Protein AF-A0AA40ZX33-F1 (afdb_monomer)

Structure (mmCIF, N/CA/C/O backbone):
data_AF-A0AA40ZX33-F1
#
_entry.id   AF-A0AA40ZX33-F1
#
loop_
_atom_site.group_PDB
_atom_site.id
_at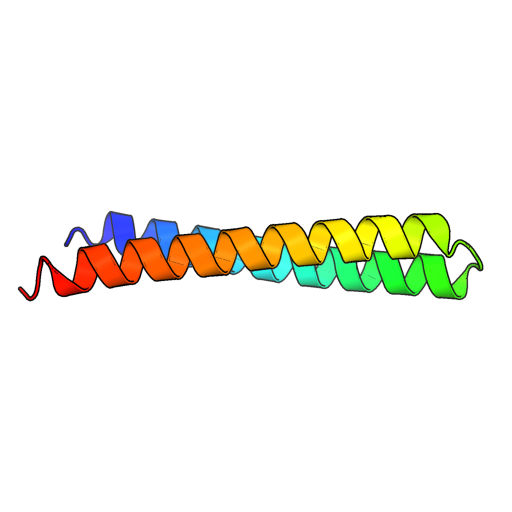om_site.type_symbol
_atom_site.label_atom_id
_atom_site.label_alt_id
_atom_site.label_comp_id
_atom_site.label_asym_id
_atom_site.label_entity_id
_atom_site.label_seq_id
_atom_site.pdbx_PDB_ins_code
_atom_site.Cartn_x
_atom_site.Cartn_y
_atom_site.Cartn_z
_atom_site.occupancy
_atom_site.B_iso_or_equiv
_atom_site.auth_seq_id
_atom_site.auth_comp_id
_atom_site.auth_asym_id
_atom_site.auth_atom_id
_atom_site.pdbx_PDB_model_num
ATOM 1 N N . MET A 1 1 ? -11.421 2.782 23.355 1.00 62.09 1 MET A N 1
ATOM 2 C CA . MET A 1 1 ? -10.271 2.460 22.467 1.00 62.09 1 MET A CA 1
ATOM 3 C C . MET A 1 1 ? -8.975 3.145 22.935 1.00 62.09 1 MET A C 1
ATOM 5 O O . MET A 1 1 ? -9.011 4.324 23.254 1.00 62.09 1 MET A O 1
ATOM 9 N N . SER A 1 2 ? -7.823 2.453 22.972 1.00 78.62 2 SER A N 1
ATOM 10 C CA . SER A 1 2 ? -6.531 3.044 23.394 1.00 78.62 2 SER A CA 1
ATOM 11 C C . SER A 1 2 ? -5.957 4.016 22.346 1.00 78.62 2 SER A C 1
ATOM 13 O O . SER A 1 2 ? -5.844 3.657 21.172 1.00 78.62 2 SER A O 1
ATOM 15 N N . ALA A 1 3 ? -5.539 5.217 22.767 1.00 83.81 3 ALA A N 1
ATOM 16 C CA . ALA A 1 3 ? -4.885 6.225 21.916 1.00 83.81 3 ALA A CA 1
ATOM 17 C C . ALA A 1 3 ? -3.640 5.680 21.185 1.00 83.81 3 ALA A C 1
ATOM 19 O O . ALA A 1 3 ? -3.322 6.099 20.072 1.00 83.81 3 ALA A O 1
ATOM 20 N N . GLU A 1 4 ? -2.976 4.687 21.778 1.00 87.69 4 GLU A N 1
ATOM 21 C CA . GLU A 1 4 ? -1.826 4.008 21.185 1.00 87.69 4 GLU A CA 1
ATOM 22 C C . GLU A 1 4 ? -2.214 3.175 19.951 1.00 87.69 4 GLU A C 1
ATOM 24 O O . GLU A 1 4 ? -1.478 3.161 18.966 1.00 87.69 4 GLU A O 1
ATOM 29 N N . LEU A 1 5 ? -3.389 2.530 19.945 1.00 86.56 5 LEU A N 1
ATOM 30 C CA . LEU A 1 5 ? -3.851 1.767 18.779 1.00 86.56 5 LEU A CA 1
ATOM 31 C C . LEU A 1 5 ? -4.161 2.696 17.602 1.00 86.56 5 LEU A C 1
ATOM 33 O O . LEU A 1 5 ? -3.738 2.427 16.480 1.00 86.56 5 LEU A O 1
ATOM 37 N N . HIS A 1 6 ? -4.844 3.813 17.868 1.00 87.25 6 HIS A N 1
ATOM 38 C CA . HIS A 1 6 ? -5.122 4.828 16.851 1.00 87.25 6 HIS A CA 1
ATOM 39 C C . HIS A 1 6 ? -3.817 5.386 16.268 1.00 87.25 6 HIS A C 1
ATOM 41 O O . HIS A 1 6 ? -3.650 5.457 15.051 1.00 87.25 6 HIS A O 1
ATOM 47 N N . ARG A 1 7 ? -2.844 5.707 17.130 1.00 91.06 7 ARG A N 1
ATOM 48 C CA . ARG A 1 7 ? -1.522 6.182 16.708 1.00 91.06 7 ARG A CA 1
ATOM 49 C C . ARG A 1 7 ? -0.798 5.162 15.828 1.00 91.06 7 ARG A C 1
ATOM 51 O O . ARG A 1 7 ? -0.258 5.547 14.793 1.00 91.06 7 ARG A O 1
ATOM 58 N N . ARG A 1 8 ? -0.801 3.879 16.202 1.00 91.31 8 ARG A N 1
ATOM 59 C CA . ARG A 1 8 ? -0.177 2.807 15.407 1.00 91.31 8 ARG A CA 1
ATOM 60 C C . ARG A 1 8 ? -0.813 2.678 14.032 1.00 91.31 8 ARG A C 1
ATOM 62 O O . ARG A 1 8 ? -0.086 2.708 13.047 1.00 91.31 8 ARG A O 1
ATOM 69 N N . VAL A 1 9 ? -2.143 2.609 13.959 1.00 91.06 9 VAL A N 1
ATOM 70 C CA . VAL A 1 9 ? -2.867 2.501 12.680 1.00 91.06 9 VAL A CA 1
ATOM 71 C C . VAL A 1 9 ? -2.559 3.696 11.781 1.00 91.06 9 VAL A C 1
ATOM 73 O O . VAL A 1 9 ? -2.226 3.510 10.612 1.00 91.06 9 VAL A O 1
ATOM 76 N N . THR A 1 10 ? -2.561 4.911 12.329 1.00 92.06 10 THR A N 1
ATOM 77 C CA . THR A 1 10 ? -2.204 6.120 11.576 1.00 92.06 10 THR A CA 1
ATOM 78 C C . THR A 1 10 ? -0.768 6.075 11.052 1.00 92.06 10 THR A C 1
ATOM 80 O O . THR A 1 10 ? -0.533 6.401 9.888 1.00 92.06 10 THR A O 1
ATOM 83 N N . ILE A 1 11 ? 0.202 5.650 11.869 1.00 94.31 11 ILE A N 1
ATOM 84 C CA . ILE A 1 11 ? 1.603 5.516 11.436 1.00 94.31 11 ILE A CA 1
ATOM 85 C C . ILE A 1 11 ? 1.728 4.460 10.333 1.00 94.31 11 ILE A C 1
ATOM 87 O O . ILE A 1 11 ? 2.370 4.732 9.319 1.00 94.31 11 ILE A O 1
ATOM 91 N N . THR A 1 12 ? 1.094 3.296 10.497 1.00 92.81 12 THR A N 1
ATOM 92 C CA . THR A 1 12 ? 1.117 2.203 9.515 1.00 92.81 12 THR A CA 1
ATOM 93 C C . THR A 1 12 ? 0.504 2.620 8.183 1.00 92.81 12 THR A C 1
ATOM 95 O O . THR A 1 12 ? 1.086 2.371 7.131 1.00 92.81 12 THR A O 1
ATOM 98 N N . LEU A 1 13 ? -0.649 3.289 8.198 1.00 93.50 13 LEU A N 1
ATOM 99 C CA . LEU A 1 13 ? -1.276 3.761 6.964 1.00 93.50 13 LEU A CA 1
ATOM 100 C C . LEU A 1 13 ? -0.428 4.840 6.293 1.00 93.50 13 LEU A C 1
ATOM 102 O O . LEU A 1 13 ? -0.257 4.818 5.078 1.00 93.50 13 LEU A O 1
ATOM 106 N N . ARG A 1 14 ? 0.165 5.754 7.068 1.00 94.25 14 ARG A N 1
ATOM 107 C CA . ARG A 1 14 ? 1.022 6.809 6.519 1.00 94.25 14 ARG A CA 1
ATOM 108 C C . ARG A 1 14 ? 2.298 6.249 5.894 1.00 94.25 14 ARG A C 1
ATOM 110 O O . ARG A 1 14 ? 2.677 6.698 4.814 1.00 94.25 14 ARG A O 1
ATOM 117 N N . SER A 1 15 ? 2.953 5.286 6.544 1.00 93.88 15 SER A N 1
ATOM 118 C CA . SER A 1 15 ? 4.143 4.638 5.985 1.00 93.88 15 SER A CA 1
ATOM 119 C C . SER A 1 15 ? 3.806 3.875 4.708 1.00 93.88 15 SER A C 1
ATOM 121 O O . SER A 1 15 ? 4.549 3.969 3.732 1.00 93.88 15 SER A O 1
ATOM 123 N N . LEU A 1 16 ? 2.657 3.198 4.677 1.00 94.50 16 LEU A N 1
ATOM 124 C CA . LEU A 1 16 ? 2.183 2.495 3.494 1.00 94.50 16 LEU A CA 1
ATOM 125 C C . LEU A 1 16 ? 1.890 3.468 2.345 1.00 94.50 16 LEU A C 1
ATOM 127 O O . LEU A 1 16 ? 2.368 3.240 1.237 1.00 94.50 16 LEU A O 1
ATOM 131 N N . THR A 1 17 ? 1.221 4.595 2.600 1.00 93.81 17 THR A N 1
ATOM 132 C CA . THR A 1 17 ? 0.988 5.634 1.582 1.00 93.81 17 THR A CA 1
ATOM 133 C C . THR A 1 17 ? 2.301 6.163 1.004 1.00 93.81 17 THR A C 1
ATOM 135 O O . THR A 1 17 ? 2.456 6.213 -0.217 1.00 93.81 17 THR A O 1
ATOM 138 N N . ILE A 1 18 ? 3.277 6.495 1.855 1.00 95.44 18 ILE A N 1
ATOM 139 C CA . ILE A 1 18 ? 4.603 6.951 1.405 1.00 95.44 18 ILE A CA 1
ATOM 140 C C . ILE A 1 18 ? 5.283 5.865 0.559 1.00 95.44 18 ILE A C 1
ATOM 142 O O . ILE A 1 18 ? 5.771 6.154 -0.532 1.00 95.44 18 ILE A O 1
ATOM 146 N N . GLY A 1 19 ? 5.261 4.612 1.022 1.00 94.69 19 GLY A N 1
ATOM 147 C CA . GLY A 1 19 ? 5.818 3.475 0.291 1.00 94.69 19 GLY A CA 1
ATOM 148 C C . GLY A 1 19 ? 5.174 3.285 -1.083 1.00 94.69 19 GLY A C 1
ATOM 149 O O . GLY A 1 19 ? 5.885 3.129 -2.073 1.00 94.69 19 GLY A O 1
ATOM 150 N N . THR A 1 20 ? 3.843 3.377 -1.175 1.00 95.19 20 TH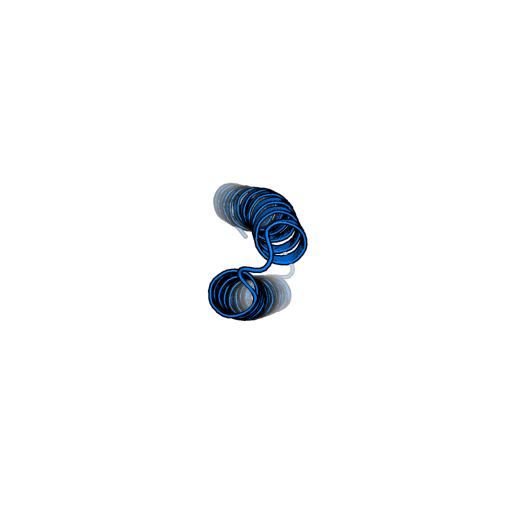R A N 1
ATOM 151 C CA . THR A 1 20 ? 3.126 3.270 -2.458 1.00 95.19 20 THR A CA 1
ATOM 152 C C . THR A 1 20 ? 3.438 4.422 -3.409 1.00 95.19 20 THR A C 1
ATOM 154 O O . THR A 1 20 ? 3.582 4.185 -4.605 1.00 95.19 20 THR A O 1
ATOM 157 N N . ALA A 1 21 ? 3.614 5.648 -2.904 1.00 95.06 21 ALA A N 1
ATOM 158 C CA . ALA A 1 21 ? 4.000 6.793 -3.727 1.00 95.06 21 ALA A CA 1
ATOM 159 C C . ALA A 1 21 ? 5.414 6.622 -4.308 1.00 95.06 21 ALA A C 1
ATOM 161 O O . ALA A 1 21 ? 5.632 6.860 -5.497 1.00 95.06 21 ALA A O 1
ATOM 162 N N . ILE A 1 22 ? 6.360 6.148 -3.492 1.00 95.81 22 ILE A N 1
ATOM 163 C CA . ILE A 1 22 ? 7.723 5.839 -3.943 1.00 95.81 22 ILE A CA 1
ATOM 164 C C . ILE A 1 22 ? 7.694 4.712 -4.981 1.00 95.81 22 ILE A C 1
ATOM 166 O O . ILE A 1 22 ? 8.286 4.847 -6.051 1.00 95.81 22 ILE A O 1
ATOM 170 N N . ALA A 1 23 ? 6.969 3.625 -4.702 1.00 93.75 23 ALA A N 1
ATOM 171 C CA . ALA A 1 23 ? 6.828 2.504 -5.627 1.00 93.75 23 ALA A CA 1
ATOM 172 C C . ALA A 1 23 ? 6.199 2.936 -6.962 1.00 93.75 23 ALA A C 1
ATOM 174 O O . ALA A 1 23 ? 6.637 2.473 -8.012 1.00 93.75 23 ALA A O 1
ATOM 175 N N . ALA A 1 24 ? 5.228 3.855 -6.943 1.00 95.50 24 ALA A N 1
ATOM 176 C CA . ALA A 1 24 ? 4.631 4.409 -8.156 1.00 95.50 24 ALA A CA 1
ATOM 177 C C . ALA A 1 24 ? 5.653 5.218 -8.969 1.00 95.50 24 ALA A C 1
ATOM 179 O O . ALA A 1 24 ? 5.744 5.045 -10.183 1.00 95.50 24 ALA A O 1
ATOM 180 N N . GLY A 1 25 ? 6.471 6.044 -8.308 1.00 96.44 25 GLY A N 1
ATOM 181 C CA . GLY A 1 25 ? 7.571 6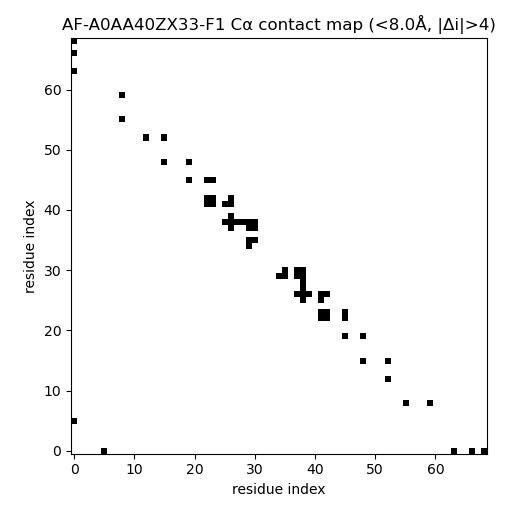.762 -8.959 1.00 96.44 25 GLY A CA 1
ATOM 182 C C . GLY A 1 25 ? 8.591 5.816 -9.603 1.00 96.44 25 GLY A C 1
ATOM 183 O O . GLY A 1 25 ? 8.986 6.020 -10.749 1.00 96.44 25 GLY A O 1
ATOM 184 N N . ILE A 1 26 ? 8.957 4.738 -8.904 1.00 93.38 26 ILE A N 1
ATOM 185 C CA . ILE A 1 26 ? 9.844 3.687 -9.425 1.00 93.38 26 ILE A CA 1
ATOM 186 C C . ILE A 1 26 ? 9.204 2.978 -10.628 1.00 93.38 26 ILE A C 1
ATOM 188 O O . ILE A 1 26 ? 9.864 2.787 -11.649 1.00 93.38 26 ILE A O 1
ATOM 192 N N . ALA A 1 27 ? 7.919 2.624 -10.542 1.00 95.88 27 ALA A N 1
ATOM 193 C CA . ALA A 1 27 ? 7.189 1.986 -11.635 1.00 95.88 27 ALA A CA 1
ATOM 194 C C . ALA A 1 27 ? 7.190 2.862 -12.896 1.00 95.88 27 ALA A C 1
ATOM 196 O O . ALA A 1 27 ? 7.477 2.372 -13.987 1.00 95.88 27 ALA A O 1
ATOM 197 N N . LEU A 1 28 ? 6.931 4.163 -12.737 1.00 96.94 28 LEU A N 1
ATOM 198 C CA . LEU A 1 28 ? 6.982 5.133 -13.830 1.00 96.94 28 LEU A CA 1
ATOM 199 C C . LEU A 1 28 ? 8.391 5.249 -14.420 1.00 96.94 28 LEU A C 1
ATOM 201 O O . LEU A 1 28 ? 8.534 5.230 -15.639 1.00 96.94 28 LEU A O 1
ATOM 205 N N . ALA A 1 29 ? 9.431 5.308 -13.585 1.00 97.19 29 ALA A N 1
ATOM 206 C CA . ALA A 1 29 ? 10.812 5.359 -14.059 1.00 97.19 29 ALA A CA 1
ATOM 207 C C . ALA A 1 29 ? 11.166 4.128 -14.913 1.00 97.19 29 ALA A C 1
ATOM 209 O O . ALA A 1 29 ? 11.687 4.276 -16.018 1.00 97.19 29 ALA A O 1
ATOM 210 N N . PHE A 1 30 ? 10.816 2.922 -14.455 1.00 97.06 30 PHE A N 1
ATOM 211 C CA . PHE A 1 30 ? 11.047 1.697 -15.227 1.00 97.06 30 PHE A CA 1
ATOM 212 C C . PHE A 1 30 ? 10.219 1.636 -16.509 1.00 97.06 30 PHE A C 1
ATOM 214 O O . PHE A 1 30 ? 10.716 1.160 -17.530 1.00 97.06 30 PHE A O 1
ATOM 221 N N . LEU A 1 31 ? 8.988 2.149 -16.491 1.00 95.94 31 LEU A N 1
ATOM 222 C CA . LEU A 1 31 ? 8.166 2.239 -17.693 1.00 95.94 31 LEU A CA 1
ATOM 223 C C . LEU A 1 31 ? 8.826 3.144 -18.745 1.00 95.94 31 LEU A C 1
ATOM 225 O O . LEU A 1 31 ? 8.938 2.751 -19.904 1.00 95.94 31 LEU A O 1
ATOM 229 N N . LEU A 1 32 ? 9.326 4.312 -18.328 1.00 97.06 32 LEU A N 1
ATOM 230 C CA . LEU A 1 32 ? 10.030 5.262 -19.197 1.00 97.06 32 LEU A CA 1
ATOM 231 C C . LEU A 1 32 ? 11.364 4.714 -19.723 1.00 97.06 32 LEU A C 1
ATOM 233 O O . LEU A 1 32 ? 11.767 5.048 -20.833 1.00 97.06 32 LEU A O 1
ATOM 237 N N . MET A 1 33 ? 12.027 3.839 -18.964 1.00 97.31 33 MET A N 1
ATOM 238 C CA . MET A 1 33 ? 13.239 3.131 -19.396 1.00 97.31 33 MET A CA 1
ATOM 239 C C . MET A 1 33 ? 12.947 1.910 -20.288 1.00 97.31 33 MET A C 1
ATOM 241 O O . MET A 1 33 ? 13.870 1.174 -20.630 1.00 97.31 33 MET A O 1
ATOM 245 N N . GLY A 1 34 ? 11.686 1.635 -20.641 1.00 96.69 34 GLY A N 1
ATOM 246 C CA . GLY A 1 34 ? 11.320 0.503 -21.499 1.00 96.69 34 GLY A CA 1
ATOM 247 C C . GLY A 1 34 ? 11.342 -0.857 -20.795 1.00 96.69 34 GLY A C 1
ATOM 248 O O . GLY A 1 34 ? 11.507 -1.882 -21.449 1.00 96.69 34 GLY A O 1
ATOM 249 N N . HIS A 1 35 ? 11.176 -0.884 -19.469 1.00 96.62 35 HIS A N 1
ATOM 250 C CA . HIS A 1 35 ? 11.146 -2.102 -18.649 1.00 96.62 35 HIS A CA 1
ATOM 251 C C . HIS A 1 35 ? 9.717 -2.378 -18.128 1.00 96.62 35 HIS A C 1
ATOM 253 O O . HIS A 1 35 ? 9.459 -2.281 -16.921 1.00 96.62 35 HIS A O 1
ATOM 259 N N . PRO A 1 36 ? 8.756 -2.741 -19.004 1.00 93.69 36 PRO A N 1
ATOM 260 C CA . PRO A 1 36 ? 7.340 -2.838 -18.644 1.00 93.69 36 PRO A CA 1
ATOM 261 C C . PRO A 1 36 ? 7.055 -3.939 -17.618 1.00 93.69 36 PRO A C 1
ATOM 263 O O . PRO A 1 36 ? 6.148 -3.797 -16.806 1.00 93.69 36 PRO A O 1
ATOM 266 N N . HIS A 1 37 ? 7.840 -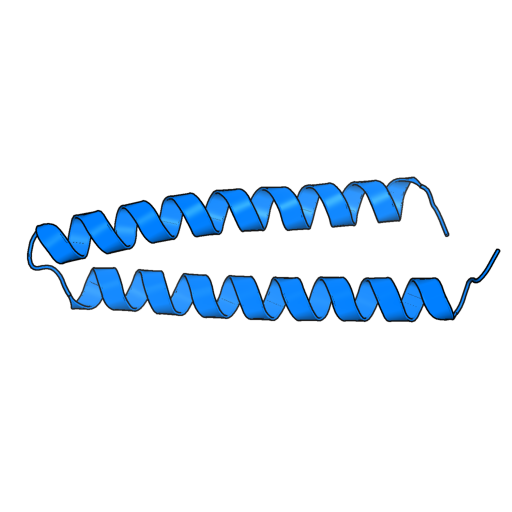5.019 -17.606 1.00 95.12 37 HIS A N 1
ATOM 267 C CA . HIS A 1 37 ? 7.667 -6.124 -16.658 1.00 95.12 37 HIS A CA 1
ATOM 268 C C . HIS A 1 37 ? 7.954 -5.691 -15.212 1.00 95.12 37 HIS A C 1
ATOM 270 O O . HIS A 1 37 ? 7.236 -6.079 -14.294 1.00 95.12 37 HIS A O 1
ATOM 276 N N . ILE A 1 38 ? 8.974 -4.847 -15.014 1.00 93.94 38 ILE A N 1
ATOM 277 C CA . ILE A 1 38 ? 9.343 -4.321 -13.692 1.00 93.94 38 ILE A CA 1
ATOM 278 C C . ILE A 1 38 ? 8.314 -3.284 -13.241 1.00 93.94 38 ILE A C 1
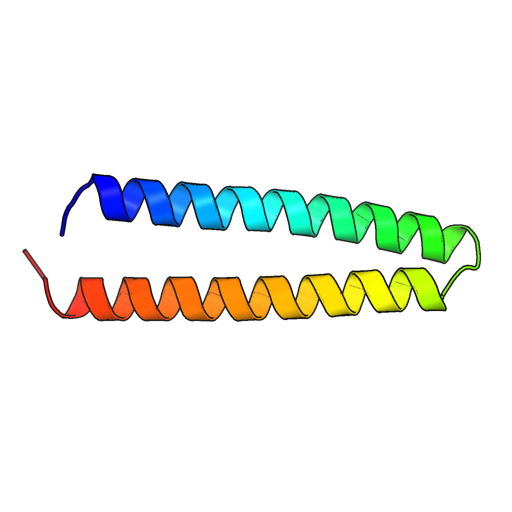ATOM 280 O O . ILE A 1 38 ? 7.855 -3.327 -12.100 1.00 93.94 38 ILE A O 1
ATOM 284 N N . ALA A 1 39 ? 7.896 -2.397 -14.150 1.00 94.81 39 ALA A N 1
ATOM 285 C CA . ALA A 1 39 ? 6.816 -1.452 -13.886 1.00 94.81 39 ALA A CA 1
ATOM 286 C C . ALA A 1 39 ? 5.521 -2.178 -13.480 1.00 94.81 39 ALA A C 1
ATOM 288 O O . ALA A 1 39 ? 4.893 -1.814 -12.487 1.00 94.81 39 ALA A O 1
ATOM 289 N N . LEU A 1 40 ? 5.163 -3.255 -14.187 1.00 95.25 40 LEU A N 1
ATOM 290 C CA . LEU A 1 40 ? 4.004 -4.083 -13.865 1.00 95.25 40 LEU A CA 1
ATOM 291 C C . LEU A 1 40 ? 4.138 -4.750 -12.489 1.00 95.25 40 LEU A C 1
ATOM 293 O O . LEU A 1 40 ? 3.192 -4.709 -11.706 1.00 95.25 40 LEU A O 1
ATOM 297 N N . ALA A 1 41 ? 5.304 -5.314 -12.159 1.00 95.00 41 ALA A N 1
ATOM 298 C CA . ALA A 1 41 ? 5.547 -5.907 -10.843 1.00 95.00 41 ALA A CA 1
ATOM 299 C C . ALA A 1 41 ? 5.384 -4.879 -9.709 1.00 95.00 41 ALA A C 1
ATOM 301 O O . ALA A 1 41 ? 4.756 -5.172 -8.689 1.00 95.00 41 ALA A O 1
ATOM 302 N N . ALA A 1 42 ? 5.881 -3.655 -9.907 1.00 93.56 42 ALA A N 1
ATOM 303 C CA . ALA A 1 42 ? 5.711 -2.564 -8.953 1.00 93.56 42 ALA A CA 1
ATOM 304 C C . ALA A 1 42 ? 4.235 -2.150 -8.805 1.00 93.56 42 ALA A C 1
ATOM 306 O O . ALA A 1 42 ? 3.761 -1.979 -7.683 1.00 93.56 42 ALA A O 1
ATOM 307 N N . VAL A 1 43 ? 3.478 -2.062 -9.906 1.00 95.69 43 VAL A N 1
ATOM 308 C CA . VAL A 1 43 ? 2.030 -1.781 -9.868 1.00 95.69 43 VAL A CA 1
ATOM 309 C C . VAL A 1 43 ? 1.267 -2.875 -9.120 1.00 95.69 43 VAL A C 1
ATOM 311 O O . VAL A 1 43 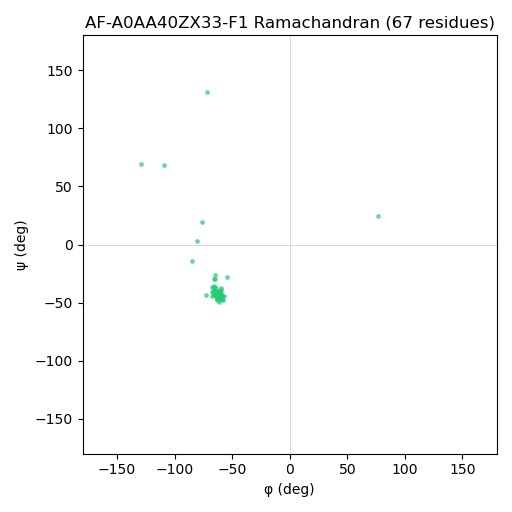? 0.432 -2.5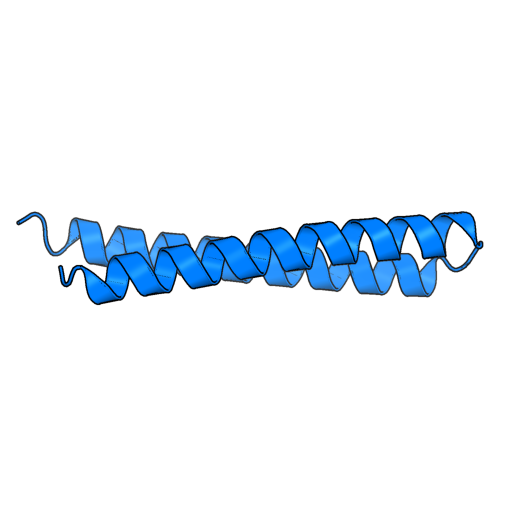64 -8.272 1.00 95.69 43 VAL A O 1
ATOM 314 N N . ILE A 1 44 ? 1.580 -4.149 -9.367 1.00 96.00 44 ILE A N 1
ATOM 315 C CA . ILE A 1 44 ? 0.971 -5.272 -8.643 1.00 96.00 44 ILE A CA 1
ATOM 316 C C . ILE A 1 44 ? 1.242 -5.141 -7.138 1.00 96.00 44 ILE A C 1
ATOM 318 O O . ILE A 1 44 ? 0.310 -5.229 -6.339 1.00 96.00 44 ILE A O 1
ATOM 322 N N . ALA A 1 45 ? 2.485 -4.859 -6.740 1.00 94.00 45 ALA A N 1
ATOM 323 C CA . ALA A 1 45 ? 2.835 -4.658 -5.334 1.00 94.00 45 ALA A CA 1
ATOM 324 C C . ALA A 1 45 ? 2.063 -3.488 -4.692 1.00 94.00 45 ALA A C 1
ATOM 326 O O . ALA A 1 45 ? 1.604 -3.606 -3.554 1.00 94.00 45 ALA A O 1
ATOM 327 N N . ILE A 1 46 ? 1.863 -2.386 -5.425 1.00 95.94 46 ILE A N 1
ATOM 328 C CA . ILE A 1 46 ? 1.051 -1.246 -4.968 1.00 95.94 46 ILE A CA 1
ATOM 329 C C . ILE A 1 46 ? -0.399 -1.672 -4.726 1.00 95.94 46 ILE A C 1
ATOM 331 O O . ILE A 1 46 ? -0.960 -1.325 -3.688 1.00 95.94 46 ILE A O 1
ATOM 335 N N . ILE A 1 47 ? -0.995 -2.450 -5.634 1.00 95.50 47 ILE A N 1
ATOM 336 C CA . ILE A 1 47 ? -2.370 -2.947 -5.478 1.00 95.50 47 ILE A CA 1
ATOM 337 C C . ILE A 1 47 ? -2.488 -3.798 -4.207 1.00 95.50 47 ILE A C 1
ATOM 339 O O . ILE A 1 47 ? -3.388 -3.571 -3.400 1.00 95.50 47 ILE A O 1
ATOM 343 N N . PHE A 1 48 ? -1.553 -4.724 -3.974 1.00 95.12 48 PHE A N 1
ATOM 344 C CA . PHE A 1 48 ? -1.541 -5.527 -2.746 1.00 95.12 48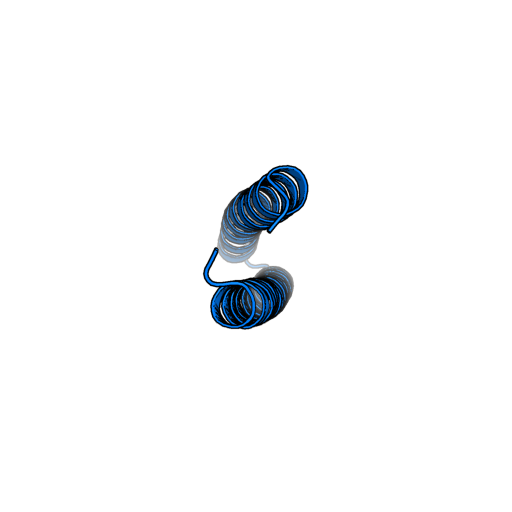 PHE A CA 1
ATOM 345 C C . PHE A 1 48 ? -1.421 -4.662 -1.487 1.00 95.12 48 PHE A C 1
ATOM 347 O O . PHE A 1 48 ? -2.161 -4.872 -0.523 1.00 95.12 48 PHE A O 1
ATOM 354 N N . ALA A 1 49 ? -0.541 -3.659 -1.497 1.00 92.75 49 ALA A N 1
ATOM 355 C CA . ALA A 1 49 ? -0.409 -2.729 -0.382 1.00 92.75 49 ALA A CA 1
ATOM 356 C C . ALA A 1 49 ? -1.721 -1.965 -0.121 1.00 92.75 49 ALA A C 1
ATOM 358 O O . ALA A 1 49 ? -2.138 -1.838 1.031 1.00 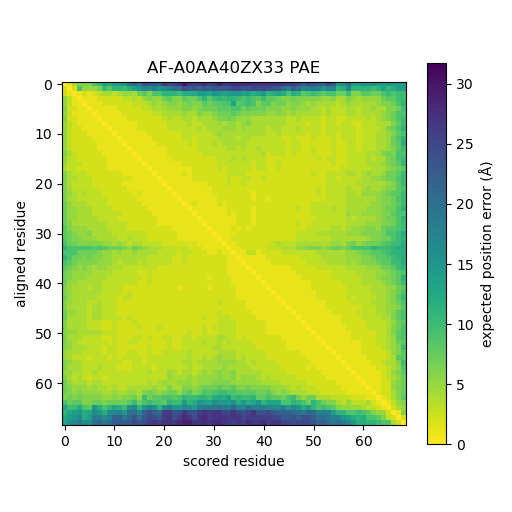92.75 49 ALA A O 1
ATOM 359 N N . GLN A 1 50 ? -2.412 -1.512 -1.171 1.00 92.75 50 GLN A N 1
ATOM 360 C CA . GLN A 1 50 ? -3.701 -0.828 -1.039 1.00 92.75 50 GLN A CA 1
ATOM 361 C C . GLN A 1 50 ? -4.797 -1.738 -0.473 1.00 92.75 50 GLN A C 1
ATOM 363 O O . GLN A 1 50 ? -5.545 -1.305 0.402 1.00 92.75 50 GLN A O 1
ATOM 368 N N . VAL A 1 51 ? -4.863 -3.004 -0.897 1.00 94.81 51 VAL A N 1
ATOM 369 C CA . VAL A 1 51 ? -5.805 -3.986 -0.329 1.00 94.81 51 VAL A CA 1
ATOM 370 C C . VAL A 1 51 ? -5.560 -4.168 1.170 1.00 94.81 51 VAL A C 1
ATOM 372 O O . VAL A 1 51 ? -6.498 -4.088 1.963 1.00 94.81 51 VAL A O 1
ATOM 375 N N . ILE A 1 52 ? -4.299 -4.334 1.579 1.00 91.94 52 ILE A N 1
ATOM 376 C CA . ILE A 1 52 ? -3.931 -4.463 2.997 1.00 91.94 52 ILE A CA 1
ATOM 377 C C . ILE A 1 52 ? -4.323 -3.205 3.785 1.00 91.94 52 ILE A C 1
ATOM 379 O O . ILE A 1 52 ? -4.817 -3.305 4.911 1.00 91.94 52 ILE A O 1
ATOM 383 N N . ALA A 1 53 ? -4.143 -2.018 3.204 1.00 91.94 53 ALA A N 1
ATOM 384 C CA . ALA A 1 53 ? -4.522 -0.756 3.833 1.00 91.94 53 ALA A CA 1
ATOM 385 C C . ALA A 1 53 ? -6.037 -0.653 4.065 1.00 91.94 53 ALA A C 1
ATOM 387 O O . ALA A 1 53 ? -6.471 -0.260 5.150 1.00 91.94 53 ALA A O 1
ATOM 388 N N . ILE A 1 54 ? -6.838 -1.049 3.071 1.00 92.19 54 ILE A N 1
ATOM 389 C CA . ILE A 1 54 ? -8.303 -1.067 3.160 1.00 92.19 54 ILE A CA 1
ATOM 390 C C . ILE A 1 54 ? -8.761 -2.054 4.236 1.00 92.19 54 ILE A C 1
ATOM 392 O O . ILE A 1 54 ? -9.582 -1.693 5.078 1.00 92.19 54 ILE A O 1
ATOM 396 N N . GLU A 1 55 ? -8.205 -3.266 4.267 1.00 92.31 55 GLU A N 1
ATOM 397 C CA . GLU A 1 55 ? -8.539 -4.256 5.300 1.00 92.31 55 GLU A CA 1
ATOM 398 C C . GLU A 1 55 ? -8.126 -3.784 6.702 1.00 92.31 55 GLU A C 1
ATOM 400 O O . GLU A 1 55 ? -8.882 -3.938 7.662 1.00 92.31 55 GLU A O 1
ATOM 405 N N . THR A 1 56 ? -6.984 -3.102 6.822 1.00 90.25 56 THR A N 1
ATOM 406 C CA . THR A 1 56 ? -6.549 -2.482 8.086 1.00 90.25 56 THR A CA 1
ATOM 407 C C . THR A 1 56 ? -7.539 -1.413 8.553 1.00 90.25 56 THR A C 1
ATOM 409 O O . THR A 1 56 ? -7.935 -1.402 9.720 1.00 90.25 56 THR A O 1
ATOM 412 N N . LEU A 1 57 ? -7.986 -0.535 7.648 1.00 90.81 57 LEU A N 1
ATOM 413 C CA . LEU A 1 57 ? -9.002 0.481 7.941 1.00 90.81 57 LEU A CA 1
ATOM 414 C C . LEU A 1 57 ? -10.343 -0.145 8.323 1.00 90.81 57 LEU A C 1
ATOM 416 O O . LEU A 1 57 ? -10.983 0.311 9.269 1.00 90.81 57 LEU A O 1
ATOM 420 N N . ARG A 1 58 ? -10.759 -1.204 7.624 1.00 91.06 58 ARG A N 1
ATOM 421 C CA . ARG A 1 58 ? -12.002 -1.928 7.901 1.00 91.06 58 ARG A CA 1
ATOM 422 C C . ARG A 1 58 ? -11.976 -2.573 9.281 1.00 91.06 58 ARG A C 1
ATOM 424 O O . ARG A 1 58 ? -12.931 -2.419 10.040 1.00 91.06 58 ARG A O 1
ATOM 431 N N . ALA A 1 59 ? -10.883 -3.252 9.623 1.00 89.06 59 ALA A N 1
ATOM 432 C CA . ALA A 1 59 ? -10.689 -3.843 10.942 1.00 89.06 59 ALA A CA 1
ATOM 433 C C . ALA A 1 59 ? -10.694 -2.765 12.035 1.00 89.06 59 ALA A C 1
ATOM 435 O O . ALA A 1 59 ? -11.362 -2.920 13.059 1.00 89.06 59 ALA A O 1
ATOM 436 N N . PHE A 1 60 ? -10.017 -1.641 11.794 1.00 89.44 60 PHE A N 1
ATOM 437 C CA . PHE A 1 60 ? -10.009 -0.511 12.718 1.00 89.44 60 PHE A CA 1
ATOM 438 C C . PHE A 1 60 ? -11.405 0.104 12.911 1.00 89.44 60 PHE A C 1
ATOM 440 O O . PHE A 1 60 ? -11.825 0.327 14.045 1.00 89.44 60 PHE A O 1
ATOM 447 N N . ALA A 1 61 ? -12.158 0.313 11.829 1.00 87.56 61 ALA A N 1
ATOM 448 C CA . ALA A 1 61 ? -13.529 0.819 11.878 1.00 87.56 61 ALA A CA 1
ATOM 449 C C . ALA A 1 61 ? -14.474 -0.151 12.607 1.00 87.56 61 ALA A C 1
ATOM 451 O O . ALA A 1 61 ? -15.289 0.279 13.422 1.00 87.56 61 ALA A O 1
ATOM 452 N N . ALA A 1 62 ? -14.331 -1.461 12.378 1.00 88.25 62 ALA A N 1
ATOM 453 C CA . ALA A 1 62 ? -15.108 -2.479 13.081 1.00 88.25 62 ALA A CA 1
ATOM 454 C C . ALA A 1 62 ? -14.824 -2.464 14.591 1.00 88.25 62 ALA A C 1
ATOM 456 O O . ALA A 1 62 ? -15.762 -2.488 15.389 1.00 88.25 62 ALA A O 1
ATOM 457 N N . LEU A 1 63 ? -13.554 -2.352 14.993 1.00 86.38 63 LEU A N 1
ATOM 458 C CA . LEU A 1 63 ? -13.177 -2.181 16.400 1.00 86.38 63 LEU A CA 1
ATOM 459 C C . LEU A 1 63 ? -13.750 -0.886 16.990 1.00 86.38 63 LEU A C 1
ATOM 461 O O . LEU A 1 63 ? -14.239 -0.899 18.114 1.00 86.38 63 LEU A O 1
ATOM 465 N N . HIS A 1 64 ? -13.743 0.208 16.225 1.00 81.44 64 HIS A N 1
ATOM 466 C CA . HIS A 1 64 ? -14.253 1.502 16.680 1.00 81.44 64 HIS A CA 1
ATOM 467 C C . HIS A 1 64 ? -15.769 1.489 16.876 1.00 81.44 64 HIS A C 1
ATOM 469 O O . HIS A 1 64 ? -16.263 1.973 17.886 1.00 81.44 64 HIS A O 1
ATOM 475 N N . SER A 1 65 ? -16.505 0.843 15.970 1.00 82.00 65 SER A N 1
ATOM 476 C CA . SER A 1 65 ? -17.961 0.685 16.087 1.00 82.00 65 SER A CA 1
ATOM 477 C C . SER A 1 65 ? -18.404 -0.167 17.286 1.00 82.00 65 SER A C 1
ATOM 479 O O . SER A 1 65 ? -19.511 0.009 17.786 1.00 82.00 65 SER A O 1
ATOM 481 N N . ARG A 1 66 ? -17.547 -1.082 17.764 1.00 76.50 66 ARG A N 1
ATOM 482 C CA . ARG A 1 66 ? -17.816 -1.945 18.928 1.00 76.50 66 ARG A CA 1
ATOM 483 C C . ARG A 1 66 ? -17.476 -1.293 20.268 1.00 76.50 66 ARG A C 1
ATOM 485 O O . ARG A 1 66 ? -17.908 -1.804 21.296 1.00 76.50 66 ARG A O 1
ATOM 492 N N . ASP A 1 67 ? -16.726 -0.195 20.264 1.00 65.62 67 ASP A N 1
ATOM 493 C CA . ASP A 1 67 ? -16.296 0.519 21.469 1.00 65.62 67 ASP A CA 1
ATOM 494 C C . ASP A 1 67 ? -16.633 2.021 21.334 1.00 65.62 67 ASP A C 1
ATOM 496 O O . ASP A 1 67 ? -15.727 2.836 21.157 1.00 65.62 67 ASP A O 1
ATOM 500 N N . PRO A 1 68 ? -17.932 2.399 21.368 1.00 58.44 68 PRO A N 1
ATOM 501 C CA . PRO A 1 68 ? -18.409 3.765 21.106 1.00 58.44 68 PRO A CA 1
ATOM 502 C C . PRO A 1 68 ? -18.184 4.750 22.272 1.00 58.44 68 PRO A C 1
ATOM 504 O O . PRO A 1 68 ? -18.873 5.764 22.350 1.00 58.44 68 PRO A O 1
ATOM 507 N N . ARG A 1 69 ? -17.278 4.434 23.204 1.00 56.25 69 ARG A N 1
ATOM 508 C CA . ARG A 1 69 ? -16.968 5.277 24.368 1.00 56.25 69 ARG A CA 1
ATOM 509 C C . ARG A 1 69 ? -16.005 6.403 24.027 1.00 56.25 69 ARG A C 1
ATOM 511 O O . ARG A 1 69 ? -14.932 6.097 23.456 1.00 56.25 69 ARG A O 1
#

Organism: NCBI:txid172044

Secondary structure (DSSP, 8-state):
--HHHHHHHHHHHHHHHHHHHHHHHHHHHHHHTT-HHHHHHHHHHHHHHHHHHHHHHHHHHHHHHH---

Nearest PDB structures (foldseek):
  4whe-assembly1_A  TM=8.620E-01  e=1.906E+00  Escherichia coli K-12
  2hr5-assembly1_A  TM=9.221E-01  e=3.651E+00  Pyrococcus furiosus
  9eom-assembly1_A-2  TM=5.304E-01  e=5.392E+00  Synechocystis sp. PCC 6803
  9eom-assembly1_A-4  TM=5.304E-01  e=5.392E+00  Synechocystis sp. PCC 6803
  9eom-assembly1_A-6  TM=5.304E-01  e=5.392E+00  Synechocystis sp. PCC 6803

Mean predicted aligned error: 4.63 Å

Radius of gyration: 15.94 Å; Cα contacts (8 Å, |Δi|>4): 33; chains: 1; bounding box: 32×13×46 Å

Sequence (69 aa):
MSAELHRRVTITLRSLTIGTAIAAGIALAFLLMGHPHIALAAVIAIIFAQVIAIETLRAFAALHSRDPR

pLDDT: mean 90.58, std 8.65, range [56.25, 97.31]

Solvent-accessible surface area (backbone atoms only — not comparable to full-atom values): 3722 Å² total; per-residue (Å²): 116,61,70,66,58,55,51,50,53,52,51,53,51,50,53,48,51,54,51,42,53,52,40,50,52,52,18,51,52,30,43,76,71,71,35,57,70,60,16,47,52,36,50,52,51,40,52,52,50,50,52,53,48,51,51,51,51,50,54,50,49,54,55,46,72,75,44,86,113

Foldseek 3Di:
DDPVVVVVLVVLLVVLVVVLVVLQVVLVVCVVVVNNVSSVVSVVVSVVSVVVNVVSVVVVVVVCVVPVD